Protein AF-A0A432H3Z3-F1 (afdb_monomer_lite)

Structure (mmCIF, N/CA/C/O backbone):
data_AF-A0A432H3Z3-F1
#
_entry.id   AF-A0A432H3Z3-F1
#
loop_
_atom_site.group_PDB
_atom_site.id
_atom_site.type_symbol
_atom_site.label_atom_id
_atom_site.label_alt_id
_atom_site.label_comp_id
_atom_site.label_asym_id
_atom_site.label_entity_id
_atom_site.label_seq_id
_atom_site.pdbx_PDB_ins_code
_atom_site.Cartn_x
_atom_site.Cartn_y
_atom_site.Cartn_z
_atom_site.occupancy
_atom_site.B_iso_or_equiv
_atom_site.auth_seq_id
_atom_site.auth_comp_id
_atom_site.auth_asym_id
_atom_site.auth_atom_id
_atom_site.pdbx_PDB_model_num
ATOM 1 N N . MET A 1 1 ? -87.815 -26.179 -9.210 1.00 41.97 1 MET A N 1
ATOM 2 C CA . MET A 1 1 ? -86.342 -26.297 -9.074 1.00 41.97 1 MET A CA 1
ATOM 3 C C . MET A 1 1 ? -85.707 -25.132 -9.829 1.00 41.97 1 MET A C 1
ATOM 5 O O . MET A 1 1 ? -85.941 -25.019 -11.017 1.00 41.97 1 MET A O 1
ATOM 9 N N . ASN A 1 2 ? -85.235 -24.085 -9.142 1.00 42.62 2 ASN A N 1
ATOM 10 C CA . ASN A 1 2 ? -83.855 -23.917 -8.638 1.00 42.62 2 ASN A CA 1
ATOM 11 C C . ASN A 1 2 ? -82.855 -23.822 -9.820 1.00 42.62 2 ASN A C 1
ATOM 13 O O . ASN A 1 2 ? -82.774 -24.758 -10.596 1.00 42.62 2 ASN A O 1
ATOM 17 N N . ARG A 1 3 ? -82.074 -22.761 -10.055 1.00 47.84 3 ARG A N 1
ATOM 18 C CA . ARG A 1 3 ? -81.336 -21.885 -9.132 1.00 47.84 3 ARG A CA 1
ATOM 19 C C . ARG A 1 3 ? -81.114 -20.501 -9.761 1.00 47.84 3 ARG A C 1
ATOM 21 O O . ARG A 1 3 ? -80.682 -20.402 -10.908 1.00 47.84 3 ARG A O 1
ATOM 28 N N . LYS A 1 4 ? -81.326 -19.435 -8.982 1.00 53.88 4 LYS A N 1
ATOM 29 C CA . LYS A 1 4 ? -80.851 -18.080 -9.306 1.00 53.88 4 LYS A CA 1
ATOM 30 C C . LYS A 1 4 ? -79.331 -18.029 -9.102 1.00 53.88 4 LYS A C 1
ATOM 32 O O . LYS A 1 4 ? -78.844 -18.400 -8.037 1.00 53.88 4 LYS A O 1
ATOM 37 N N . LYS A 1 5 ? -78.583 -17.584 -10.116 1.00 58.12 5 LYS A N 1
ATOM 38 C CA . LYS A 1 5 ? -77.134 -17.341 -10.019 1.00 58.12 5 LYS A CA 1
ATOM 39 C C . LYS A 1 5 ? -76.895 -16.051 -9.225 1.00 58.12 5 LYS A C 1
ATOM 41 O O . LYS A 1 5 ? -77.174 -14.962 -9.716 1.00 58.12 5 LYS A O 1
ATOM 46 N N . VAL A 1 6 ? -76.406 -16.187 -7.995 1.00 60.88 6 VAL A N 1
ATOM 47 C CA . VAL A 1 6 ? -76.004 -15.075 -7.120 1.00 60.88 6 VAL A CA 1
ATOM 48 C C . VAL A 1 6 ? -74.588 -14.640 -7.506 1.00 60.88 6 VAL A C 1
ATOM 50 O O . VAL A 1 6 ? -73.668 -15.455 -7.514 1.00 60.88 6 VAL A O 1
ATOM 53 N N . LYS A 1 7 ? -74.412 -13.360 -7.855 1.00 53.19 7 LYS A N 1
ATOM 54 C CA . LYS A 1 7 ? -73.113 -12.763 -8.205 1.00 53.19 7 LYS A CA 1
ATOM 55 C C . LYS A 1 7 ? -72.293 -12.499 -6.930 1.00 53.19 7 LYS A C 1
ATOM 57 O O . LYS A 1 7 ? -72.484 -11.492 -6.259 1.00 53.19 7 LYS A O 1
ATOM 62 N N . TRP A 1 8 ? -71.376 -13.410 -6.617 1.00 48.41 8 TRP A N 1
ATOM 63 C CA . TRP A 1 8 ? -70.384 -13.332 -5.533 1.00 48.41 8 TRP A CA 1
ATOM 64 C C . TRP A 1 8 ? -69.109 -12.601 -6.004 1.00 48.41 8 TRP A C 1
ATOM 66 O O . TRP A 1 8 ? -68.065 -13.213 -6.180 1.00 48.41 8 TRP A O 1
ATOM 76 N N . HIS A 1 9 ? -69.174 -11.295 -6.279 1.00 49.94 9 HIS A N 1
ATOM 77 C CA . HIS A 1 9 ? -67.974 -10.531 -6.689 1.00 49.94 9 HIS A CA 1
ATOM 78 C C . HIS A 1 9 ? -67.695 -9.273 -5.851 1.00 49.94 9 HIS A C 1
ATOM 80 O O . HIS A 1 9 ? -66.723 -8.578 -6.114 1.00 49.94 9 HIS A O 1
ATOM 86 N N . GLY A 1 10 ? -68.499 -8.984 -4.823 1.00 52.72 10 GLY A N 1
ATOM 87 C CA . GLY A 1 10 ? -68.398 -7.720 -4.079 1.00 52.72 10 GLY A CA 1
ATOM 88 C C . GLY A 1 10 ? -67.608 -7.748 -2.768 1.00 52.72 10 GLY A C 1
ATOM 89 O O . GLY A 1 10 ? -67.292 -6.682 -2.256 1.00 52.72 10 GLY A O 1
ATOM 90 N N . LEU A 1 11 ? -67.296 -8.919 -2.197 1.00 50.94 11 LEU A N 1
ATOM 91 C CA . LEU A 1 11 ? -66.854 -8.988 -0.791 1.00 50.94 11 LEU A CA 1
ATOM 92 C C . LEU A 1 11 ? -65.460 -9.584 -0.558 1.00 50.94 11 LEU A C 1
ATOM 94 O O . LEU A 1 11 ? -64.973 -9.558 0.565 1.00 50.94 11 LEU A O 1
ATOM 98 N N . PHE A 1 12 ? -64.790 -10.089 -1.596 1.00 44.84 12 PHE A N 1
ATOM 99 C CA . PHE A 1 12 ? -63.444 -10.664 -1.446 1.00 44.84 12 PHE A CA 1
ATOM 100 C C . PHE A 1 12 ? -62.314 -9.650 -1.680 1.00 44.84 12 PHE A C 1
ATOM 102 O O . PHE A 1 12 ? -61.162 -9.917 -1.357 1.00 44.84 12 PHE A O 1
ATOM 109 N N . TRP A 1 13 ? -62.636 -8.465 -2.208 1.00 45.03 13 TRP A N 1
ATOM 110 C CA . TRP A 1 13 ? -61.647 -7.421 -2.500 1.00 45.03 13 TRP A CA 1
ATOM 111 C C . TRP A 1 13 ? -61.421 -6.434 -1.345 1.00 45.03 13 TRP A C 1
ATOM 113 O O . TRP A 1 13 ? -60.474 -5.659 -1.378 1.00 45.03 13 TRP A O 1
ATOM 123 N N . LEU A 1 14 ? -62.241 -6.498 -0.289 1.00 49.44 14 LEU A N 1
ATOM 124 C CA . LEU A 1 14 ? -62.124 -5.622 0.884 1.00 49.44 14 LEU A CA 1
ATOM 125 C C . LEU A 1 14 ? -61.285 -6.211 2.033 1.00 49.44 14 LEU A C 1
ATOM 127 O O . LEU A 1 14 ? -60.919 -5.475 2.942 1.00 49.44 14 LEU A O 1
ATOM 131 N N . LEU A 1 15 ? -60.910 -7.497 1.987 1.00 48.59 15 LEU A N 1
ATOM 132 C CA . LEU A 1 15 ? -60.074 -8.142 3.019 1.00 48.59 15 LEU A CA 1
ATOM 133 C C . LEU A 1 15 ? -58.593 -8.312 2.635 1.00 48.59 15 LEU A C 1
ATOM 135 O O . LEU A 1 15 ? -57.800 -8.753 3.459 1.00 48.59 15 LEU A O 1
ATOM 139 N N . LEU A 1 16 ? -58.190 -7.919 1.422 1.00 48.31 16 LEU A N 1
ATOM 140 C CA . LEU A 1 16 ? -56.791 -7.978 0.960 1.00 48.31 16 LEU A CA 1
ATOM 141 C C . LEU A 1 16 ? -56.036 -6.643 1.117 1.00 48.31 16 LEU A C 1
ATOM 143 O O . LEU A 1 16 ? -54.827 -6.588 0.920 1.00 48.31 16 LEU A O 1
ATOM 147 N N . ILE A 1 17 ? -56.733 -5.573 1.514 1.00 51.88 17 ILE A N 1
ATOM 148 C CA . ILE A 1 17 ? -56.159 -4.227 1.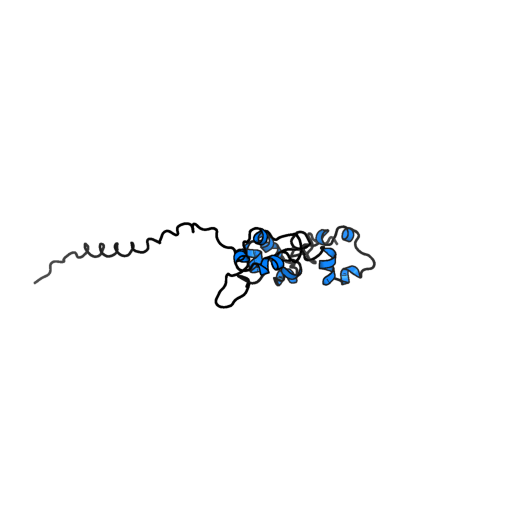686 1.00 51.88 17 ILE A CA 1
ATOM 149 C C . ILE A 1 17 ? -55.710 -3.974 3.140 1.00 51.88 17 ILE A C 1
ATOM 151 O O . ILE A 1 17 ? -54.885 -3.100 3.385 1.00 51.88 17 ILE A O 1
ATOM 155 N N . SER A 1 18 ? -56.154 -4.777 4.116 1.00 51.72 18 SER A N 1
ATOM 156 C CA . SER A 1 18 ? -55.861 -4.514 5.537 1.00 51.72 18 SER A CA 1
ATOM 157 C C . SER A 1 18 ? -54.580 -5.164 6.084 1.00 51.72 18 SER A C 1
ATOM 159 O O . SER A 1 18 ? -54.254 -4.940 7.246 1.00 51.72 18 SER A O 1
ATOM 161 N N . PHE A 1 19 ? -53.834 -5.941 5.287 1.00 47.69 19 PHE A N 1
ATOM 162 C CA . PHE A 1 19 ? -52.572 -6.572 5.726 1.00 47.69 19 PHE A CA 1
ATOM 163 C C . PHE A 1 19 ? -51.309 -5.945 5.105 1.00 47.69 19 PHE A C 1
ATOM 165 O O . PHE A 1 19 ? -50.194 -6.355 5.409 1.00 47.69 19 PHE A O 1
ATOM 172 N N . LEU A 1 20 ? -51.462 -4.917 4.262 1.00 53.34 20 LEU A N 1
ATOM 173 C CA . LEU A 1 20 ? -50.340 -4.152 3.695 1.00 53.34 20 LEU A CA 1
ATOM 174 C C . LEU A 1 20 ? -49.929 -2.945 4.554 1.00 53.34 20 LEU A C 1
ATOM 176 O O . LEU A 1 20 ? -48.950 -2.274 4.239 1.00 53.34 20 LEU A O 1
ATOM 180 N N . LEU A 1 21 ? -50.640 -2.678 5.652 1.00 51.88 21 LEU A N 1
ATOM 181 C CA . LEU A 1 21 ? -50.445 -1.489 6.484 1.00 51.88 21 LEU A CA 1
ATOM 182 C C . LEU A 1 21 ? -49.764 -1.774 7.835 1.00 51.88 21 LEU A C 1
ATOM 184 O O . LEU A 1 21 ? -49.974 -1.034 8.787 1.00 51.88 21 LEU A O 1
ATOM 188 N N . SER A 1 22 ? -48.962 -2.840 7.945 1.00 50.09 22 SER A N 1
ATOM 189 C CA . SER A 1 22 ? -48.261 -3.170 9.202 1.00 50.09 22 SER A CA 1
ATOM 190 C C . SER A 1 22 ? -46.731 -3.214 9.102 1.00 50.09 22 SER A C 1
ATOM 192 O O . SER A 1 22 ? -46.072 -3.598 10.063 1.00 50.09 22 SER A O 1
ATOM 194 N N . CYS A 1 23 ? -46.154 -2.762 7.985 1.00 53.44 23 CYS A N 1
ATOM 195 C CA . CYS A 1 23 ? -44.709 -2.540 7.847 1.00 53.44 23 CYS A CA 1
ATOM 196 C C . CYS A 1 23 ? -44.390 -1.049 7.660 1.00 53.44 23 CYS A C 1
ATOM 198 O O . CYS A 1 23 ? -43.519 -0.691 6.869 1.00 53.44 23 CYS A O 1
ATOM 200 N N . ALA A 1 24 ? -45.104 -0.159 8.357 1.00 58.12 24 ALA A N 1
ATOM 201 C CA . ALA A 1 24 ? -44.612 1.200 8.550 1.00 58.12 24 ALA A CA 1
ATOM 202 C C . ALA A 1 24 ? -43.350 1.096 9.417 1.00 58.12 24 ALA A C 1
ATOM 204 O O . ALA A 1 24 ? -43.431 0.871 10.624 1.00 58.12 24 ALA A O 1
ATOM 205 N N . GLY A 1 25 ? -42.186 1.138 8.763 1.00 60.47 25 GLY A N 1
ATOM 206 C CA . GLY A 1 25 ? -40.886 1.084 9.415 1.00 60.47 25 GLY A CA 1
ATOM 207 C C . GLY A 1 25 ? -40.818 2.095 10.554 1.00 60.47 25 GLY A C 1
ATOM 208 O O . GLY A 1 25 ? -41.242 3.242 10.404 1.00 60.47 25 GLY A O 1
ATOM 209 N N . ALA A 1 26 ? -40.299 1.652 11.699 1.00 56.47 26 ALA A N 1
ATOM 210 C CA . ALA A 1 26 ? -39.961 2.557 12.782 1.00 56.47 26 ALA A CA 1
ATOM 211 C C . ALA A 1 26 ? -39.064 3.677 12.222 1.00 56.47 26 ALA A C 1
ATOM 213 O O . ALA A 1 26 ? -38.146 3.377 11.452 1.00 56.47 26 ALA A O 1
ATOM 214 N N . PRO A 1 27 ? -39.305 4.952 12.569 1.00 51.50 27 PRO A N 1
ATOM 215 C CA . PRO A 1 27 ? -38.397 6.014 12.184 1.00 51.50 27 PRO A CA 1
ATOM 216 C C . PRO A 1 27 ? -37.044 5.722 12.835 1.00 51.50 27 PRO A C 1
ATOM 218 O O . PRO A 1 27 ? -36.902 5.786 14.057 1.00 51.50 27 PRO A O 1
ATOM 221 N N . GLU A 1 28 ? -36.045 5.386 12.020 1.00 55.50 28 GLU A N 1
ATOM 222 C CA . GLU A 1 28 ? -34.644 5.440 12.420 1.00 55.50 28 GLU A CA 1
ATOM 223 C C . GLU A 1 28 ? -34.308 6.913 12.669 1.00 55.50 28 GLU A C 1
ATOM 225 O O . GLU A 1 28 ? -33.813 7.631 11.801 1.00 55.50 28 GLU A O 1
ATOM 230 N N . GLY A 1 29 ? -34.663 7.402 13.857 1.00 59.72 29 GLY A N 1
ATOM 231 C CA . GLY A 1 29 ? -34.247 8.716 14.311 1.00 59.72 29 GLY A CA 1
ATOM 232 C C . GLY A 1 29 ? -32.717 8.787 14.277 1.00 59.72 29 GLY A C 1
ATOM 233 O O . GLY A 1 29 ? -32.050 7.801 14.614 1.00 59.72 29 GLY A O 1
ATOM 234 N N . PRO A 1 30 ? -32.124 9.919 13.864 1.00 58.41 30 PRO A N 1
ATOM 235 C CA . PRO A 1 30 ? -30.679 10.071 13.894 1.00 58.41 30 PRO A CA 1
ATOM 236 C C . PRO A 1 30 ? -30.210 9.846 15.331 1.00 58.41 30 PRO A C 1
ATOM 238 O O . PRO A 1 30 ? -30.652 10.543 16.237 1.00 58.41 30 PRO A O 1
ATOM 241 N N . ALA A 1 31 ? -29.349 8.849 15.548 1.00 59.72 31 ALA A N 1
ATOM 242 C CA . ALA A 1 31 ? -28.753 8.585 16.852 1.00 59.72 31 ALA A CA 1
ATOM 243 C C . ALA A 1 31 ? -28.147 9.890 17.403 1.00 59.72 31 ALA A C 1
ATOM 245 O O . ALA A 1 31 ? -27.153 10.386 16.873 1.00 59.72 31 ALA A O 1
ATOM 246 N N . THR A 1 32 ? -28.769 10.459 18.437 1.00 55.97 32 THR A N 1
ATOM 247 C CA . THR A 1 32 ? -28.528 11.824 18.940 1.00 55.97 32 THR A CA 1
ATOM 248 C C . THR A 1 32 ? -27.316 11.936 19.875 1.00 55.97 32 THR A C 1
ATOM 250 O O . THR A 1 32 ? -27.219 12.867 20.668 1.00 55.97 32 THR A O 1
ATOM 253 N N . GLY A 1 33 ? -26.359 11.008 19.781 1.00 60.69 33 GLY A N 1
ATOM 254 C CA . GLY A 1 33 ? -25.122 11.027 20.565 1.00 60.69 33 GLY A CA 1
ATOM 255 C C . GLY A 1 33 ? -23.875 11.009 19.677 1.00 60.69 33 GLY A C 1
ATOM 256 O O . GLY A 1 33 ? -23.920 10.442 18.579 1.00 60.69 33 GLY A O 1
ATOM 257 N N . PRO A 1 34 ? -22.739 11.579 20.129 1.00 62.69 34 PRO A N 1
ATOM 258 C CA . PRO A 1 34 ? -21.472 11.426 19.426 1.00 62.69 34 PRO A CA 1
ATOM 259 C C . PRO A 1 34 ? -21.164 9.929 19.300 1.00 62.69 34 PRO A C 1
ATOM 261 O O . PRO A 1 34 ? -21.097 9.202 20.295 1.00 62.69 34 PRO A O 1
ATOM 264 N N . ARG A 1 35 ? -21.050 9.435 18.061 1.00 70.69 35 ARG A N 1
ATOM 265 C CA . ARG A 1 35 ? -20.799 8.011 17.814 1.00 70.69 35 ARG A CA 1
ATOM 266 C C . ARG A 1 35 ? -19.412 7.670 18.349 1.00 70.69 35 ARG A C 1
ATOM 268 O O . ARG A 1 35 ? -18.424 8.113 17.770 1.00 70.69 35 ARG A O 1
ATOM 275 N N . LYS A 1 36 ? -19.351 6.861 19.412 1.00 82.50 36 LYS A N 1
ATOM 276 C CA . LYS A 1 36 ? -18.078 6.374 19.951 1.00 82.50 36 LYS A CA 1
ATOM 277 C C . LYS A 1 36 ? -17.285 5.638 18.868 1.00 82.50 36 LYS A C 1
ATOM 279 O O . LYS A 1 36 ? -17.842 4.806 18.138 1.00 82.50 36 LYS A O 1
ATOM 284 N N . THR A 1 37 ? -16.003 5.955 18.746 1.00 87.06 37 THR A N 1
ATOM 285 C CA . THR A 1 37 ? -15.071 5.291 17.835 1.00 87.06 37 THR A CA 1
ATOM 286 C C . THR A 1 37 ? -14.501 4.025 18.469 1.00 87.06 37 THR A C 1
ATOM 288 O O . THR A 1 37 ? -14.641 3.782 19.666 1.00 87.06 37 THR A O 1
ATOM 291 N N . CYS A 1 38 ? -13.822 3.200 17.671 1.00 87.62 38 CYS A N 1
ATOM 292 C CA . CYS A 1 38 ? -13.121 2.033 18.201 1.00 87.62 38 CYS A CA 1
ATOM 293 C C . CYS A 1 38 ? -12.041 2.427 19.224 1.00 87.62 38 CYS A C 1
ATOM 295 O O . CYS A 1 38 ? -11.832 1.694 20.183 1.00 87.62 38 CYS A O 1
ATOM 297 N N . LEU A 1 39 ? -11.379 3.575 19.038 1.00 89.44 39 LEU A N 1
ATOM 298 C CA . LEU A 1 39 ? -10.286 4.033 19.903 1.00 89.44 39 LEU A CA 1
ATOM 299 C C . LEU A 1 39 ? -10.771 4.587 21.246 1.00 89.44 39 LEU A C 1
ATOM 301 O O . LEU A 1 39 ? -9.996 4.611 22.194 1.00 89.44 39 LEU A O 1
ATOM 305 N N . ASP A 1 40 ? -12.047 4.958 21.355 1.00 89.19 40 ASP A N 1
ATOM 306 C CA . ASP A 1 40 ? -12.632 5.430 22.616 1.00 89.19 40 ASP A CA 1
ATOM 307 C C . ASP A 1 40 ? -12.694 4.302 23.659 1.00 89.19 40 ASP A C 1
ATOM 309 O O . ASP A 1 40 ? -12.659 4.554 24.860 1.00 89.19 40 ASP A O 1
ATOM 313 N N . CYS A 1 41 ? -12.788 3.051 23.194 1.00 89.31 41 CYS A N 1
ATOM 314 C CA . CYS A 1 41 ? -12.749 1.854 24.035 1.00 89.31 41 CYS A CA 1
ATOM 315 C C . CYS A 1 41 ? -11.425 1.082 23.925 1.00 89.31 41 CYS A C 1
ATOM 317 O O . CYS A 1 41 ? -11.076 0.382 24.868 1.00 89.31 41 CYS A O 1
ATOM 319 N N . HIS A 1 42 ? -10.693 1.224 22.812 1.00 89.38 42 HIS A N 1
ATOM 320 C CA . HIS A 1 42 ? -9.378 0.613 22.579 1.00 89.38 42 HIS A CA 1
ATOM 321 C C . HIS A 1 42 ? -8.264 1.663 22.440 1.00 89.38 42 HIS A C 1
ATOM 323 O O . HIS A 1 42 ? -7.676 1.812 21.356 1.00 89.38 42 HIS A O 1
ATOM 329 N N . PRO A 1 43 ? -7.958 2.427 23.502 1.00 90.44 43 PRO A N 1
ATOM 330 C CA . PRO A 1 43 ? -6.929 3.464 23.453 1.00 90.44 43 PRO A CA 1
ATOM 331 C C . PRO A 1 43 ? -5.532 2.892 23.163 1.00 90.44 43 PRO A C 1
ATOM 333 O O . PRO A 1 43 ? -4.680 3.573 22.588 1.00 90.44 43 PRO A O 1
ATOM 336 N N . GLU A 1 44 ? -5.286 1.619 23.481 1.00 88.19 44 GLU A N 1
ATOM 337 C CA . GLU A 1 44 ? -4.031 0.925 23.190 1.00 88.19 44 GLU A CA 1
ATOM 338 C C . GLU A 1 44 ? -3.720 0.869 21.686 1.00 88.19 44 GLU A C 1
ATOM 340 O O . GLU A 1 44 ? -2.553 0.937 21.280 1.00 88.19 44 GLU A O 1
ATOM 345 N N . TYR A 1 45 ? -4.750 0.826 20.836 1.00 90.00 45 TYR A N 1
ATOM 346 C CA . TYR A 1 45 ? -4.577 0.793 19.386 1.00 90.00 45 TYR A CA 1
ATOM 347 C C . TYR A 1 45 ? -4.157 2.138 18.800 1.00 90.00 45 TYR A C 1
ATOM 349 O O . TYR A 1 45 ? -3.580 2.160 17.711 1.00 90.00 45 TYR A O 1
ATOM 357 N N . GLN A 1 46 ? -4.345 3.249 19.518 1.00 90.44 46 GLN A N 1
ATOM 358 C CA . GLN A 1 46 ? -3.956 4.578 19.044 1.00 90.44 46 GLN A CA 1
ATOM 359 C C . GLN A 1 46 ? -2.453 4.663 18.748 1.00 90.44 46 GLN A C 1
ATOM 361 O O . GLN A 1 46 ? -2.043 5.259 17.749 1.00 90.44 46 GLN A O 1
ATOM 366 N N . LYS A 1 47 ? -1.626 4.022 19.583 1.00 91.19 47 LYS A N 1
ATOM 367 C CA . LYS A 1 47 ? -0.180 3.927 19.347 1.00 91.19 47 LYS A CA 1
ATOM 368 C C . LYS A 1 47 ? 0.123 3.033 18.146 1.00 91.19 47 LYS A C 1
ATOM 370 O O . LYS A 1 47 ? 0.964 3.385 17.326 1.00 91.19 47 LYS A O 1
ATOM 375 N N . LEU A 1 48 ? -0.594 1.916 17.995 1.00 89.62 48 LEU A N 1
ATOM 376 C CA . LEU A 1 48 ? -0.369 0.967 16.900 1.00 89.62 48 LEU A CA 1
ATOM 377 C C . LEU A 1 48 ? -0.689 1.551 15.523 1.00 89.62 48 LEU A C 1
ATOM 379 O O . LEU A 1 48 ? 0.051 1.289 14.580 1.00 89.62 48 LEU A O 1
ATOM 383 N N . VAL A 1 49 ? -1.756 2.342 15.390 1.00 93.44 49 VAL A N 1
ATOM 384 C CA . VAL A 1 49 ? -2.152 2.921 14.091 1.00 93.44 49 VAL A CA 1
ATOM 385 C C . VAL A 1 49 ? -1.232 4.050 13.618 1.00 93.44 49 VAL A C 1
ATOM 387 O O . VAL A 1 49 ? -1.298 4.429 12.454 1.00 93.44 49 VAL A O 1
ATOM 390 N N . ARG A 1 50 ? -0.383 4.584 14.505 1.00 93.94 50 ARG A N 1
ATOM 391 C CA . ARG A 1 50 ? 0.579 5.665 14.219 1.00 93.94 50 ARG A CA 1
ATOM 392 C C . ARG A 1 50 ? 2.040 5.215 14.285 1.00 93.94 50 ARG A C 1
ATOM 394 O O . ARG A 1 50 ? 2.928 6.021 14.024 1.00 93.94 50 ARG A O 1
ATOM 401 N N . LYS A 1 51 ? 2.302 3.951 14.628 1.00 95.69 51 LYS A N 1
ATOM 402 C CA . LYS A 1 51 ? 3.651 3.465 14.957 1.00 95.69 51 LYS A CA 1
ATOM 403 C C . LYS A 1 51 ? 4.635 3.533 13.789 1.00 95.69 51 LYS A C 1
ATOM 405 O O . LYS A 1 51 ? 5.831 3.649 14.016 1.00 95.69 51 LYS A O 1
ATOM 410 N N . ASP A 1 52 ? 4.138 3.421 12.558 1.00 96.62 52 ASP A N 1
ATOM 411 C CA . ASP A 1 52 ? 4.989 3.198 11.393 1.00 96.62 52 ASP A CA 1
ATOM 412 C C . ASP A 1 52 ? 5.409 4.513 10.705 1.00 96.62 52 ASP A C 1
ATOM 414 O O . ASP A 1 52 ? 6.160 4.480 9.738 1.00 96.62 52 ASP A O 1
ATOM 418 N N . GLY A 1 53 ? 4.959 5.678 11.187 1.00 96.31 53 GLY A N 1
ATOM 419 C CA . GLY A 1 53 ? 5.376 6.984 10.666 1.00 96.31 53 GLY A CA 1
ATOM 420 C C . GLY A 1 53 ? 4.259 8.032 10.605 1.00 96.31 53 GLY A C 1
ATOM 421 O O . GLY A 1 53 ? 3.120 7.748 10.988 1.00 96.31 53 GLY A O 1
ATOM 422 N N . PRO A 1 54 ? 4.576 9.258 10.149 1.00 96.31 54 PRO A N 1
ATOM 423 C CA . PRO A 1 54 ? 3.665 10.402 10.207 1.00 96.31 54 PRO A CA 1
ATOM 424 C C . PRO A 1 54 ? 2.607 10.413 9.097 1.00 96.31 54 PRO A C 1
ATOM 426 O O . PRO A 1 54 ? 1.584 11.085 9.236 1.00 96.31 54 PRO A O 1
ATOM 429 N N . VAL A 1 55 ? 2.829 9.697 7.989 1.00 97.94 55 VAL A N 1
ATOM 430 C CA . VAL A 1 55 ? 1.891 9.683 6.862 1.00 97.94 55 VAL A CA 1
ATOM 431 C C . VAL A 1 55 ? 0.733 8.766 7.211 1.00 97.94 55 VAL A C 1
ATOM 433 O O . VAL A 1 55 ? 0.896 7.552 7.219 1.00 97.94 55 VAL A O 1
ATOM 436 N N . LEU A 1 56 ? -0.434 9.338 7.495 1.00 97.06 56 LEU A N 1
ATOM 437 C CA . LEU A 1 56 ? -1.641 8.579 7.806 1.00 97.06 56 LEU A CA 1
ATOM 438 C C . LEU A 1 56 ? -2.465 8.286 6.563 1.00 97.06 56 LEU A C 1
ATOM 440 O O . LEU A 1 56 ? -2.636 9.134 5.687 1.00 97.06 56 LEU A O 1
ATOM 444 N N . HIS A 1 57 ? -3.043 7.092 6.537 1.00 97.56 57 HIS A N 1
ATOM 445 C CA . HIS A 1 57 ? -4.086 6.766 5.583 1.00 97.56 57 HIS A CA 1
ATOM 446 C C . HIS A 1 57 ? -5.371 7.530 5.933 1.00 97.56 57 HIS A C 1
ATOM 448 O O . HIS A 1 57 ? -5.765 7.564 7.100 1.00 97.56 57 HIS A O 1
ATOM 454 N N . GLU A 1 58 ? -6.044 8.105 4.931 1.00 95.94 58 GLU A N 1
ATOM 455 C CA . GLU A 1 58 ? -7.242 8.938 5.123 1.00 95.94 58 GLU A CA 1
ATOM 456 C C . GLU A 1 58 ? -8.296 8.298 6.043 1.00 95.94 58 GLU A C 1
ATOM 458 O O . GLU A 1 58 ? -8.634 8.911 7.057 1.00 95.94 58 GLU A O 1
ATOM 463 N N . PRO A 1 59 ? -8.730 7.035 5.828 1.00 94.75 59 PRO A N 1
ATOM 464 C CA . PRO A 1 59 ? -9.751 6.429 6.680 1.00 94.75 59 PRO A CA 1
ATOM 465 C C . PRO A 1 59 ? -9.303 6.266 8.138 1.00 94.75 59 PRO A C 1
ATOM 467 O O . PRO A 1 59 ? -10.136 6.216 9.038 1.00 94.75 59 PRO A O 1
ATOM 470 N N . VAL A 1 60 ? -7.993 6.174 8.395 1.00 94.88 60 VAL A N 1
ATOM 471 C CA . VAL A 1 60 ? -7.448 6.118 9.759 1.00 94.88 60 VAL A CA 1
ATOM 472 C C . VAL A 1 60 ? -7.429 7.502 10.392 1.00 94.88 60 VAL A C 1
ATOM 474 O O . VAL A 1 60 ? -7.776 7.630 11.566 1.00 94.88 60 VAL A O 1
ATOM 477 N N . ARG A 1 61 ? -7.079 8.542 9.627 1.00 93.31 61 ARG A N 1
ATOM 478 C CA . ARG A 1 61 ? -7.126 9.936 10.089 1.00 93.31 61 ARG A CA 1
ATOM 479 C C . ARG A 1 61 ? -8.540 10.354 10.493 1.00 93.31 61 ARG A C 1
ATOM 481 O O . ARG A 1 61 ? -8.696 11.027 11.505 1.00 93.31 61 ARG A O 1
ATOM 488 N N . GLU A 1 62 ? -9.543 9.904 9.747 1.00 92.25 62 GLU A N 1
ATOM 489 C CA . GLU A 1 62 ? -10.966 10.155 10.012 1.00 92.25 62 GLU A CA 1
ATOM 490 C C . GLU A 1 62 ? -11.561 9.256 11.116 1.00 92.25 62 GLU A C 1
ATOM 492 O O . GLU A 1 62 ? -12.745 9.359 11.429 1.00 92.25 62 GLU A O 1
ATOM 497 N N . GLY A 1 63 ? -10.786 8.326 11.688 1.00 90.62 63 GLY A N 1
ATOM 498 C CA . GLY A 1 63 ? -11.298 7.370 12.678 1.00 90.62 63 GLY A CA 1
ATOM 499 C C . GLY A 1 63 ? -12.286 6.342 12.103 1.00 90.62 63 GLY A C 1
ATOM 500 O O . GLY A 1 63 ? -12.987 5.655 12.850 1.00 90.62 63 GLY A O 1
ATOM 501 N N . ASN A 1 64 ? -12.344 6.183 10.778 1.00 92.44 64 ASN A N 1
ATOM 502 C CA . ASN A 1 64 ? -13.219 5.239 10.088 1.00 92.44 64 ASN A CA 1
ATOM 503 C C . ASN A 1 64 ? -12.640 3.810 10.087 1.00 92.44 64 ASN A C 1
ATOM 505 O O . ASN A 1 64 ? -12.428 3.178 9.047 1.00 92.44 64 ASN A O 1
ATOM 509 N N . CYS A 1 65 ? -12.421 3.252 11.279 1.00 92.50 65 CYS A N 1
ATOM 510 C CA . CYS A 1 65 ? -11.884 1.898 11.448 1.00 92.50 65 CYS A CA 1
ATOM 511 C C . CYS A 1 65 ? -12.784 0.837 10.784 1.00 92.50 65 CYS A C 1
ATOM 513 O O . CYS A 1 65 ? -12.290 -0.147 10.232 1.00 92.50 65 CYS A O 1
ATOM 515 N N . LYS A 1 66 ? -14.107 1.068 10.776 1.00 92.75 66 LYS A N 1
ATOM 516 C CA . LYS A 1 66 ? -15.131 0.182 10.189 1.00 92.75 66 LYS A CA 1
ATOM 517 C C . LYS A 1 66 ? -15.130 0.152 8.656 1.00 92.75 66 LYS A C 1
ATOM 519 O O . LYS A 1 66 ? -15.839 -0.664 8.056 1.00 92.75 66 LYS A O 1
ATOM 524 N N . GLY A 1 67 ? -14.358 1.024 8.007 1.00 93.94 67 GLY A N 1
ATOM 525 C CA . GLY A 1 67 ? -14.099 0.935 6.572 1.00 93.94 67 GLY A CA 1
ATOM 526 C C . GLY A 1 67 ? -13.342 -0.348 6.223 1.00 93.94 67 GLY A C 1
ATOM 527 O O . GLY A 1 67 ? -13.697 -1.036 5.265 1.00 93.94 67 GLY A O 1
ATOM 528 N N . CYS A 1 68 ? -12.373 -0.721 7.065 1.00 95.56 68 CYS A N 1
ATOM 529 C CA . CYS A 1 68 ? -11.499 -1.873 6.846 1.00 95.56 68 CYS A CA 1
ATOM 530 C C . CYS A 1 68 ? -11.776 -3.031 7.805 1.00 95.56 68 CYS A C 1
ATOM 532 O O . CYS A 1 68 ? -11.776 -4.190 7.382 1.00 95.56 68 CYS A O 1
ATOM 534 N N . HIS A 1 69 ? -12.021 -2.724 9.077 1.00 94.06 69 HIS A N 1
ATOM 535 C CA . HIS A 1 69 ? -12.202 -3.707 10.135 1.00 94.06 69 HIS A CA 1
ATOM 536 C C . HIS A 1 69 ? -13.674 -4.004 10.414 1.00 94.06 69 HIS A C 1
ATOM 538 O O . HIS A 1 69 ? -14.562 -3.176 10.204 1.00 94.06 69 HIS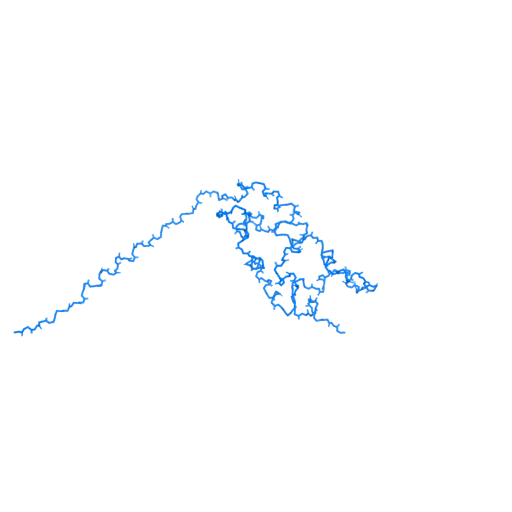 A O 1
ATOM 544 N N . ARG A 1 70 ? -13.940 -5.216 10.893 1.00 91.44 70 ARG A N 1
ATOM 545 C CA . ARG A 1 70 ? -15.232 -5.603 11.450 1.00 91.44 70 ARG A CA 1
ATOM 546 C C . ARG A 1 70 ? -15.298 -5.127 12.902 1.00 91.44 70 ARG A C 1
ATOM 548 O O . ARG A 1 70 ? -14.293 -5.242 13.602 1.00 91.44 70 ARG A O 1
ATOM 555 N N . PRO A 1 71 ? -16.454 -4.621 13.366 1.00 87.44 71 PRO A N 1
ATOM 556 C CA . PRO A 1 71 ? -16.680 -4.487 14.800 1.00 87.44 71 PRO A CA 1
ATOM 557 C C . PRO A 1 71 ? -16.660 -5.875 15.460 1.00 87.44 71 PRO A C 1
ATOM 559 O O . PRO A 1 71 ? -16.721 -6.894 14.764 1.00 87.44 71 PRO A O 1
ATOM 562 N N . HIS A 1 72 ? -16.583 -5.904 16.792 1.00 82.25 72 HIS A N 1
ATOM 563 C CA . HIS A 1 72 ? -16.609 -7.146 17.565 1.00 82.25 72 HIS A CA 1
ATOM 564 C C . HIS A 1 72 ? -17.741 -8.079 17.114 1.00 82.25 72 HIS A C 1
ATOM 566 O O . HIS A 1 72 ? -18.867 -7.644 16.871 1.00 82.25 72 HIS A O 1
ATOM 572 N N . GLY A 1 73 ? -17.409 -9.364 16.992 1.00 73.44 73 GLY A N 1
ATOM 573 C CA . GLY A 1 73 ? -18.369 -10.463 16.907 1.00 73.44 73 GLY A CA 1
ATOM 574 C C . GLY A 1 73 ? -18.234 -11.350 18.144 1.00 73.44 73 GLY A C 1
ATOM 575 O O . GLY A 1 73 ? -17.825 -10.876 19.197 1.00 73.44 73 GLY A O 1
ATOM 576 N N . LEU A 1 74 ? -18.490 -12.652 18.011 1.00 69.75 74 LEU A N 1
ATOM 577 C CA . LEU A 1 74 ? -18.240 -13.617 19.094 1.00 69.75 74 LEU A CA 1
ATOM 578 C C . LEU A 1 74 ? -16.752 -13.777 19.457 1.00 69.75 74 LEU A C 1
ATOM 580 O O . LEU A 1 74 ? -16.436 -14.223 20.553 1.00 69.75 74 LEU A O 1
ATOM 584 N N . ILE A 1 75 ? -15.839 -13.431 18.545 1.00 72.44 75 ILE A N 1
ATOM 585 C CA . ILE A 1 75 ? -14.390 -13.549 18.737 1.00 72.44 75 ILE A CA 1
ATOM 586 C C . ILE A 1 75 ? -13.798 -12.140 18.819 1.00 72.44 75 ILE A C 1
ATOM 588 O O . ILE A 1 75 ? -13.995 -11.327 17.911 1.00 72.44 75 ILE A O 1
ATOM 592 N N . GLY A 1 76 ? -13.079 -11.855 19.907 1.00 76.44 76 GLY A N 1
ATOM 593 C CA . GLY A 1 76 ? -12.387 -10.583 20.117 1.00 76.44 76 GLY A CA 1
ATOM 594 C C . GLY A 1 76 ? -11.207 -10.396 19.159 1.00 76.44 76 GLY A C 1
ATOM 595 O O . GLY A 1 76 ? -10.498 -11.349 18.840 1.00 76.44 76 GLY A O 1
ATOM 596 N N . GLY A 1 77 ? -10.998 -9.161 18.693 1.00 82.56 77 GLY A N 1
ATOM 597 C CA . GLY A 1 77 ? -9.861 -8.780 17.850 1.00 82.56 77 GLY A CA 1
ATOM 598 C C . GLY A 1 77 ? -10.220 -7.884 16.661 1.00 82.56 77 GLY A C 1
ATOM 599 O O . GLY A 1 77 ? -11.376 -7.769 16.252 1.00 82.56 77 GLY A O 1
ATOM 600 N N . ALA A 1 78 ? -9.196 -7.255 16.079 1.00 85.69 78 ALA A N 1
ATOM 601 C CA . ALA A 1 78 ? -9.329 -6.388 14.911 1.00 85.69 78 ALA A CA 1
ATOM 602 C C . ALA A 1 78 ? -9.215 -7.193 13.604 1.00 85.69 78 ALA A C 1
ATOM 604 O O . ALA A 1 78 ? -8.134 -7.359 13.039 1.00 85.69 78 ALA A O 1
ATOM 605 N N . PHE A 1 79 ? -10.346 -7.666 13.080 1.00 91.50 79 PHE A N 1
ATOM 606 C CA . PHE A 1 79 ? -10.390 -8.454 11.841 1.00 91.50 79 PHE A CA 1
ATOM 607 C C . PHE A 1 79 ? -10.787 -7.609 10.638 1.00 91.50 79 PHE A C 1
ATOM 609 O O . PHE A 1 79 ? -11.622 -6.721 10.761 1.00 91.50 79 PHE A O 1
ATOM 616 N N . LEU A 1 80 ? -10.233 -7.899 9.461 1.00 94.25 80 LEU A N 1
ATOM 617 C CA . LEU A 1 80 ? -10.653 -7.244 8.220 1.00 94.25 80 LEU A CA 1
ATOM 618 C C . LEU A 1 80 ? -12.050 -7.715 7.787 1.00 94.25 80 LEU A C 1
ATOM 620 O O . LEU A 1 80 ? -12.420 -8.872 7.994 1.00 94.25 80 LEU A O 1
ATOM 624 N N . LYS A 1 81 ? -12.814 -6.832 7.137 1.00 94.12 81 LYS A N 1
ATOM 625 C CA . LYS A 1 81 ? -14.138 -7.154 6.568 1.00 94.12 81 LYS A CA 1
ATOM 626 C C . LYS A 1 81 ? -14.047 -8.219 5.490 1.00 94.12 81 LYS A C 1
ATOM 628 O O . LYS A 1 81 ? -14.831 -9.162 5.484 1.00 94.12 81 LYS A O 1
ATOM 633 N N . VAL A 1 82 ? -13.073 -8.056 4.605 1.00 95.50 82 VAL A N 1
ATOM 634 C CA . VAL A 1 82 ? -12.729 -8.987 3.533 1.00 95.50 82 VAL A CA 1
ATOM 635 C C . VAL A 1 82 ? -11.216 -8.973 3.341 1.00 95.50 82 VAL A C 1
ATOM 637 O O . VAL A 1 82 ? -10.534 -8.038 3.765 1.00 95.50 82 VAL A O 1
ATOM 640 N N . LYS A 1 83 ? -10.665 -10.016 2.721 1.00 95.44 83 LYS A N 1
ATOM 641 C CA . LYS A 1 83 ? -9.223 -10.093 2.466 1.00 95.44 83 LYS A CA 1
ATOM 642 C C . LYS A 1 83 ? -8.820 -9.165 1.302 1.00 95.44 83 LYS A C 1
ATOM 644 O O . LYS A 1 83 ? -9.605 -8.970 0.370 1.00 95.44 83 LYS A O 1
ATOM 649 N N . PRO A 1 84 ? -7.604 -8.595 1.315 1.00 95.56 84 PRO A N 1
ATOM 650 C CA . PRO A 1 84 ? -7.004 -7.991 0.126 1.00 95.56 84 PRO A CA 1
ATOM 651 C C . PRO A 1 84 ? -6.898 -8.997 -1.045 1.00 95.56 84 PRO A C 1
ATOM 653 O O . PRO A 1 84 ? -6.785 -10.197 -0.796 1.00 95.56 84 PRO A O 1
ATOM 656 N N . PRO A 1 85 ? -6.944 -8.541 -2.314 1.00 95.50 85 PRO A N 1
ATOM 657 C CA . PRO A 1 85 ? -7.000 -7.138 -2.733 1.00 95.50 85 PRO A CA 1
ATOM 658 C C . PRO A 1 85 ? -8.413 -6.538 -2.681 1.00 95.50 85 PRO A C 1
ATOM 660 O O . PRO A 1 85 ? -8.551 -5.320 -2.743 1.00 95.50 85 PRO A O 1
ATOM 663 N N . VAL A 1 86 ? -9.457 -7.364 -2.530 1.00 96.25 86 VAL A N 1
ATOM 664 C CA . VAL A 1 86 ? -10.869 -6.939 -2.595 1.00 96.25 86 VAL A CA 1
ATOM 665 C C . VAL A 1 86 ? -11.163 -5.796 -1.624 1.00 96.25 86 VAL A C 1
ATOM 667 O O . VAL A 1 86 ? -11.830 -4.834 -2.000 1.00 96.25 86 VAL A O 1
ATOM 670 N N . LEU A 1 87 ? -10.610 -5.851 -0.407 1.00 97.25 87 LEU A N 1
ATOM 671 C CA . LEU A 1 87 ? -10.786 -4.776 0.570 1.00 97.25 87 LEU A CA 1
ATOM 672 C C . LEU A 1 87 ? -10.286 -3.427 0.048 1.00 97.25 87 LEU A C 1
ATOM 674 O O . LEU A 1 87 ? -11.006 -2.437 0.098 1.00 97.25 87 LEU A O 1
ATOM 678 N N . CYS A 1 88 ? -9.063 -3.399 -0.476 1.00 96.81 88 CYS A N 1
ATOM 679 C CA . CYS A 1 88 ? -8.420 -2.187 -0.970 1.00 96.81 88 CYS A CA 1
ATOM 680 C C . CYS A 1 88 ? -9.169 -1.640 -2.193 1.00 96.81 88 CYS A C 1
ATOM 682 O O . CYS A 1 88 ? -9.434 -0.444 -2.286 1.00 96.81 88 CYS A O 1
ATOM 684 N N . LEU A 1 89 ? -9.578 -2.530 -3.100 1.00 96.44 89 LEU A N 1
ATOM 685 C CA . LEU A 1 89 ? -10.280 -2.173 -4.335 1.00 96.44 89 LEU A CA 1
ATOM 686 C C . LEU A 1 89 ? -11.717 -1.691 -4.114 1.00 96.44 89 LEU A C 1
ATOM 688 O O . LEU A 1 89 ? -12.295 -1.111 -5.030 1.00 96.44 89 LEU A O 1
ATOM 692 N N . SER A 1 90 ? -12.286 -1.873 -2.917 1.00 96.38 90 SER A N 1
ATOM 693 C CA . SER A 1 90 ? -13.596 -1.302 -2.582 1.00 96.38 90 SER A CA 1
ATOM 694 C C . SER A 1 90 ? -13.606 0.229 -2.717 1.00 96.38 90 SER A C 1
ATOM 696 O O . SER A 1 90 ? -14.582 0.782 -3.236 1.00 96.38 90 SER A O 1
ATOM 698 N N . CYS A 1 91 ? -12.482 0.874 -2.369 1.00 97.56 91 CYS A N 1
ATOM 699 C CA . CYS A 1 91 ? -12.245 2.313 -2.512 1.00 97.56 91 CYS A CA 1
ATOM 700 C C . CYS A 1 91 ? -11.266 2.641 -3.656 1.00 97.56 91 CYS A C 1
ATOM 702 O O . CYS A 1 91 ? -11.533 3.533 -4.459 1.00 97.56 91 CYS A O 1
ATOM 704 N N . HIS A 1 92 ? -10.165 1.895 -3.808 1.00 96.50 92 HIS A N 1
ATOM 705 C CA . HIS A 1 92 ? -9.146 2.126 -4.846 1.00 96.50 92 HIS A CA 1
ATOM 706 C C . HIS A 1 92 ? -9.536 1.533 -6.211 1.00 96.50 92 HIS A C 1
ATOM 708 O O . HIS A 1 92 ? -8.752 0.857 -6.878 1.00 96.50 92 HIS A O 1
ATOM 714 N N . ARG A 1 93 ? -10.768 1.797 -6.656 1.00 96.88 93 ARG A N 1
ATOM 715 C CA . ARG A 1 93 ? -11.347 1.216 -7.880 1.00 96.88 93 ARG A CA 1
ATOM 716 C C . ARG A 1 93 ? -10.572 1.568 -9.148 1.00 96.88 93 ARG A C 1
ATOM 718 O O . ARG A 1 93 ? -10.544 0.777 -10.084 1.00 96.88 93 ARG A O 1
ATOM 725 N N . LYS A 1 94 ? -9.898 2.723 -9.161 1.00 95.00 94 LYS A N 1
ATOM 726 C CA . LYS A 1 94 ? -9.057 3.169 -10.283 1.00 95.00 94 LYS A CA 1
ATOM 727 C C . LYS A 1 94 ? -7.895 2.214 -10.585 1.00 95.00 94 LYS A C 1
ATOM 729 O O . LYS A 1 94 ? -7.430 2.206 -11.712 1.00 95.00 94 LYS A O 1
ATOM 734 N N . MET A 1 95 ? -7.489 1.375 -9.628 1.00 94.12 95 MET A N 1
ATOM 735 C CA . MET A 1 95 ? -6.435 0.369 -9.816 1.00 94.12 95 MET A CA 1
ATOM 736 C C . MET A 1 95 ? -6.938 -0.928 -10.467 1.00 94.12 95 MET A C 1
ATOM 738 O O . MET A 1 95 ? -6.139 -1.777 -10.853 1.00 94.12 95 MET A O 1
ATOM 742 N N . ILE A 1 96 ? -8.258 -1.132 -10.573 1.00 95.50 96 ILE A N 1
ATOM 743 C CA . ILE A 1 96 ? -8.827 -2.374 -11.118 1.00 95.50 96 ILE A CA 1
ATOM 744 C C . ILE A 1 96 ? -8.311 -2.669 -12.540 1.00 95.50 96 ILE A C 1
ATOM 746 O O . ILE A 1 96 ? -7.964 -3.825 -12.784 1.00 95.50 96 ILE A O 1
ATOM 750 N N . PRO A 1 97 ? -8.219 -1.694 -13.469 1.00 94.69 97 PRO A N 1
ATOM 751 C CA . PRO A 1 97 ? -7.635 -1.933 -14.787 1.00 94.69 97 PRO A CA 1
ATOM 752 C C . PRO A 1 97 ? -6.168 -2.383 -14.731 1.00 94.69 97 PRO A C 1
ATOM 754 O O . PRO A 1 97 ? -5.812 -3.331 -15.422 1.00 94.69 97 PRO A O 1
ATOM 757 N N . GLU A 1 98 ? -5.334 -1.782 -13.873 1.00 93.12 98 GLU A N 1
ATOM 758 C CA . GLU A 1 98 ? -3.918 -2.164 -13.709 1.00 93.12 98 GLU A CA 1
ATOM 759 C C . GLU A 1 98 ? -3.775 -3.618 -13.239 1.00 93.12 98 GLU A C 1
ATOM 761 O O . GLU A 1 98 ? -2.958 -4.373 -13.761 1.00 93.12 98 GLU A O 1
ATOM 766 N N . LEU A 1 99 ? -4.619 -4.051 -12.297 1.00 95.00 99 LEU A N 1
ATOM 767 C CA . LEU A 1 99 ? -4.619 -5.430 -11.789 1.00 95.00 99 LEU A CA 1
ATOM 768 C C . LEU A 1 99 ? -5.242 -6.449 -12.753 1.00 95.00 99 LEU A C 1
ATOM 770 O O . LEU A 1 99 ? -5.168 -7.652 -12.499 1.00 95.00 99 LEU A O 1
ATOM 774 N N . LYS A 1 100 ? -5.852 -5.977 -13.842 1.00 95.00 100 LYS A N 1
ATOM 775 C CA . LYS A 1 100 ? -6.363 -6.789 -14.955 1.00 95.00 100 LYS A CA 1
ATOM 776 C C . LYS A 1 100 ? -5.499 -6.671 -16.213 1.00 95.00 100 LYS A C 1
ATOM 778 O O . LYS A 1 100 ? -5.848 -7.253 -17.238 1.00 95.00 100 LYS A O 1
ATOM 783 N N . ALA A 1 101 ? -4.410 -5.907 -16.157 1.00 95.81 101 ALA A N 1
ATOM 784 C CA . ALA A 1 101 ? -3.542 -5.696 -17.301 1.00 95.81 101 ALA A CA 1
ATOM 785 C C . ALA A 1 101 ? -2.831 -6.995 -17.717 1.00 95.81 101 ALA A C 1
ATOM 787 O O . ALA A 1 101 ? -2.767 -7.967 -16.964 1.00 95.81 101 ALA A O 1
ATOM 788 N N . LYS A 1 102 ? -2.259 -7.001 -18.926 1.00 96.00 102 LYS A N 1
ATOM 789 C CA . LYS A 1 102 ? -1.542 -8.163 -19.474 1.00 96.00 102 LYS A CA 1
ATOM 790 C C . LYS A 1 102 ? -0.387 -8.606 -18.569 1.00 96.00 102 LYS A C 1
ATOM 792 O O . LYS A 1 102 ? -0.167 -9.801 -18.393 1.00 96.00 102 LYS A O 1
ATOM 797 N N . MET A 1 103 ? 0.336 -7.646 -17.993 1.00 97.19 103 MET A N 1
ATOM 798 C CA . MET A 1 103 ? 1.454 -7.885 -17.089 1.00 97.19 103 MET A CA 1
ATOM 799 C C . MET A 1 103 ? 1.121 -7.304 -15.719 1.00 97.19 103 MET A C 1
ATOM 801 O O . MET A 1 103 ? 1.063 -6.092 -15.561 1.00 97.19 103 MET A O 1
ATOM 805 N N . VAL A 1 104 ? 0.931 -8.157 -14.714 1.00 96.94 104 VAL A N 1
ATOM 806 C CA . VAL A 1 104 ? 0.619 -7.731 -13.339 1.00 96.94 104 VAL A CA 1
ATOM 807 C C . VAL A 1 104 ? 1.749 -8.145 -12.412 1.00 96.94 104 VAL A C 1
ATOM 809 O O . VAL A 1 104 ? 2.218 -9.286 -12.466 1.00 96.94 104 VAL A O 1
ATOM 812 N N . HIS A 1 105 ? 2.162 -7.245 -11.527 1.00 97.31 105 HIS A N 1
ATOM 813 C CA . HIS A 1 105 ? 3.188 -7.520 -10.534 1.00 97.31 105 HIS A CA 1
ATOM 814 C C . HIS A 1 105 ? 2.705 -8.601 -9.558 1.00 97.31 105 HIS A C 1
ATOM 816 O O . HIS A 1 105 ? 1.589 -8.538 -9.044 1.00 97.31 105 HIS A O 1
ATOM 822 N N . ASP A 1 106 ? 3.537 -9.609 -9.290 1.00 96.06 106 ASP A N 1
ATOM 823 C CA . ASP A 1 106 ? 3.157 -10.804 -8.519 1.00 96.06 106 ASP A CA 1
ATOM 824 C C . ASP A 1 106 ? 2.540 -10.494 -7.142 1.00 96.06 106 ASP A C 1
ATOM 826 O O . ASP A 1 106 ? 1.454 -11.003 -6.841 1.00 96.06 106 ASP A O 1
ATOM 830 N N . PRO A 1 107 ? 3.158 -9.629 -6.309 1.00 96.56 107 PRO A N 1
ATOM 831 C CA . PRO A 1 107 ? 2.574 -9.204 -5.040 1.00 96.56 107 PRO A CA 1
ATOM 832 C C . PRO A 1 107 ? 1.207 -8.539 -5.205 1.00 96.56 107 PRO A C 1
ATOM 834 O O . PRO A 1 107 ? 0.301 -8.821 -4.422 1.00 96.56 107 PRO A O 1
ATOM 837 N N . ALA A 1 108 ? 1.035 -7.703 -6.231 1.00 95.81 108 ALA A N 1
ATOM 838 C CA . ALA A 1 108 ? -0.217 -7.004 -6.492 1.00 95.81 108 ALA A CA 1
ATOM 839 C C . ALA A 1 108 ? -1.316 -7.990 -6.921 1.00 95.81 108 ALA A C 1
ATOM 841 O O . ALA A 1 108 ? -2.396 -8.010 -6.328 1.00 95.81 108 ALA A O 1
ATOM 842 N N . ARG A 1 109 ? -0.999 -8.899 -7.854 1.00 94.19 109 ARG A N 1
ATOM 843 C CA . ARG A 1 109 ? -1.902 -9.966 -8.314 1.00 94.19 109 ARG A CA 1
ATOM 844 C C . ARG A 1 109 ? -2.350 -10.884 -7.177 1.00 94.19 109 ARG A C 1
ATOM 846 O O . ARG A 1 109 ? -3.510 -11.275 -7.120 1.00 94.19 109 ARG A O 1
ATOM 853 N N . LYS A 1 110 ? -1.441 -11.205 -6.251 1.00 95.62 110 LYS A N 1
ATOM 854 C CA . LYS A 1 110 ? -1.711 -12.047 -5.072 1.00 95.62 110 LYS A CA 1
ATOM 855 C C . LYS A 1 110 ? -2.370 -11.288 -3.912 1.00 95.62 110 LYS A C 1
ATOM 857 O O . LYS A 1 110 ? -2.509 -11.854 -2.831 1.00 95.62 110 LYS A O 1
ATOM 862 N N . GLY A 1 111 ? -2.727 -10.014 -4.089 1.00 95.75 111 GLY A N 1
ATOM 863 C CA . GLY A 1 111 ? -3.340 -9.204 -3.035 1.00 95.75 111 GLY A CA 1
ATOM 864 C C . GLY A 1 111 ? -2.417 -8.885 -1.863 1.00 95.75 111 GLY A C 1
ATOM 865 O O . GLY A 1 111 ? -2.884 -8.471 -0.806 1.00 95.75 111 GLY A O 1
ATOM 866 N N . LYS A 1 112 ? -1.101 -9.041 -2.014 1.00 97.12 112 LYS A N 1
ATOM 867 C CA . LYS A 1 112 ? -0.110 -8.699 -0.987 1.00 97.12 112 LYS A CA 1
ATOM 868 C C . LYS A 1 112 ? 0.171 -7.193 -0.988 1.00 97.12 112 LYS A C 1
ATOM 870 O O . LYS A 1 112 ? 1.323 -6.774 -1.030 1.00 97.12 112 LYS A O 1
ATOM 875 N N . CYS A 1 113 ? -0.876 -6.370 -0.934 1.00 96.88 113 CYS A N 1
ATOM 876 C CA . CYS A 1 113 ? -0.778 -4.905 -0.937 1.00 96.88 113 CYS A CA 1
ATOM 877 C C . CYS A 1 113 ? 0.124 -4.413 0.206 1.00 96.88 113 CYS A C 1
ATOM 879 O O . CYS A 1 113 ? 0.960 -3.527 0.031 1.00 96.88 113 CYS A O 1
ATOM 881 N N . SER A 1 114 ? 0.019 -5.074 1.362 1.00 96.62 114 SER A N 1
ATOM 882 C CA . SER A 1 114 ? 0.826 -4.796 2.546 1.00 96.62 114 SER A CA 1
ATOM 883 C C . SER A 1 114 ? 2.272 -5.288 2.457 1.00 96.62 114 SER A C 1
ATOM 885 O O . SER A 1 114 ? 3.014 -5.150 3.425 1.00 96.62 114 SER A O 1
ATOM 887 N N . ALA A 1 115 ? 2.715 -5.871 1.337 1.00 97.19 115 ALA A N 1
ATOM 888 C CA . ALA A 1 115 ? 4.133 -6.151 1.120 1.00 97.19 115 ALA A CA 1
ATOM 889 C C . ALA A 1 115 ? 4.927 -4.842 0.996 1.00 97.19 115 ALA A C 1
ATOM 891 O O . ALA A 1 115 ? 5.990 -4.725 1.605 1.00 97.19 115 ALA A O 1
ATOM 892 N N . CYS A 1 116 ? 4.361 -3.854 0.293 1.00 97.88 116 CYS A N 1
ATOM 893 C CA . CYS A 1 116 ? 4.976 -2.551 0.031 1.00 97.88 116 CYS A CA 1
ATOM 894 C C . CYS A 1 116 ? 4.300 -1.411 0.804 1.00 97.88 116 CYS A C 1
ATOM 896 O O . CYS A 1 116 ? 5.000 -0.501 1.247 1.00 97.88 116 CYS A O 1
ATOM 898 N N . HIS A 1 117 ? 2.977 -1.479 0.999 1.00 97.94 117 HIS A N 1
ATOM 899 C CA . HIS A 1 117 ? 2.211 -0.439 1.685 1.00 97.94 117 HIS A CA 1
ATOM 900 C C . HIS A 1 117 ? 1.969 -0.751 3.169 1.00 97.94 117 HIS A C 1
ATOM 902 O O . HIS A 1 117 ? 1.940 -1.914 3.579 1.00 97.94 117 HIS A O 1
ATOM 908 N N . LEU A 1 118 ? 1.740 0.286 3.970 1.00 98.06 118 LEU A N 1
ATOM 909 C CA . LEU A 1 118 ? 1.310 0.201 5.363 1.00 98.06 118 LEU A CA 1
ATOM 910 C C . LEU A 1 118 ? -0.080 0.840 5.502 1.00 98.06 118 LEU A C 1
ATOM 912 O O . LEU A 1 118 ? -0.221 2.048 5.352 1.00 98.06 118 LEU A O 1
ATOM 916 N N . PRO A 1 119 ? -1.139 0.058 5.763 1.00 96.81 119 PRO A N 1
ATOM 917 C CA . PRO A 1 119 ? -2.520 0.527 5.617 1.00 96.81 119 PRO A CA 1
ATOM 918 C C . PRO A 1 119 ? -2.985 1.533 6.682 1.00 96.81 119 PRO A C 1
ATOM 920 O O . PRO A 1 119 ? -4.092 2.056 6.547 1.00 96.81 119 PRO A O 1
ATOM 923 N N . HIS A 1 120 ? -2.189 1.776 7.731 1.00 97.31 120 HIS A N 1
ATOM 924 C CA . HIS A 1 120 ? -2.523 2.706 8.814 1.00 97.31 120 HIS A CA 1
ATOM 925 C C . HIS A 1 120 ? -1.693 3.981 8.757 1.00 97.31 120 HIS A C 1
ATOM 927 O O . HIS A 1 120 ? -2.233 5.057 8.492 1.00 97.31 120 HIS A O 1
ATOM 933 N N . SER A 1 121 ? -0.387 3.843 8.972 1.00 97.75 121 SER A N 1
ATOM 934 C CA . SER A 1 121 ? 0.574 4.921 8.832 1.00 97.75 121 SER A CA 1
ATOM 935 C C . SER A 1 121 ? 1.855 4.427 8.176 1.00 97.75 121 SER A C 1
ATOM 937 O O . SER A 1 121 ? 2.084 3.224 8.107 1.00 97.75 121 SER A O 1
ATOM 939 N N . ALA A 1 122 ? 2.668 5.337 7.657 1.00 98.25 122 ALA A N 1
ATOM 940 C CA . ALA A 1 122 ? 3.906 5.002 6.971 1.00 98.25 122 ALA A CA 1
ATOM 941 C C . ALA A 1 122 ? 4.953 6.111 7.119 1.00 98.25 122 ALA A C 1
ATOM 943 O O . ALA A 1 122 ? 4.591 7.267 7.380 1.00 98.25 122 ALA A O 1
ATOM 944 N N . PRO A 1 123 ? 6.240 5.789 6.902 1.00 97.94 123 PRO A N 1
ATOM 945 C CA . PRO A 1 123 ? 7.283 6.804 6.845 1.00 97.94 123 PRO A CA 1
ATOM 946 C C . PRO A 1 123 ? 7.217 7.607 5.540 1.00 97.94 123 PRO A C 1
ATOM 948 O O . PRO A 1 123 ? 7.468 8.808 5.541 1.00 97.94 123 PRO A O 1
ATOM 951 N N . GLU A 1 124 ? 6.825 6.964 4.437 1.00 98.31 124 GLU A N 1
ATOM 952 C CA . GLU A 1 124 ? 6.856 7.551 3.099 1.00 98.31 124 GLU A CA 1
ATOM 953 C C . GLU A 1 124 ? 5.462 7.902 2.566 1.00 98.31 124 GLU A C 1
ATOM 955 O O . GLU A 1 124 ? 4.434 7.326 2.946 1.00 98.31 124 GLU A O 1
ATOM 960 N N . LYS A 1 125 ? 5.433 8.816 1.588 1.00 96.88 125 LYS A N 1
ATOM 961 C CA . LYS A 1 125 ? 4.223 9.120 0.806 1.00 96.88 125 LYS A CA 1
ATOM 962 C C . LYS A 1 125 ? 3.663 7.856 0.144 1.00 96.88 125 LYS A C 1
ATOM 964 O O . LYS A 1 125 ? 4.368 6.873 -0.075 1.00 96.88 125 LYS A O 1
ATOM 969 N N . ASN A 1 126 ? 2.372 7.890 -0.195 1.00 96.31 126 ASN A N 1
ATOM 970 C CA . ASN A 1 126 ? 1.633 6.736 -0.730 1.00 96.31 126 ASN A CA 1
ATOM 971 C C . ASN A 1 126 ? 1.671 5.508 0.194 1.00 96.31 126 ASN A C 1
ATOM 973 O O . ASN A 1 126 ? 1.498 4.377 -0.256 1.00 96.31 126 ASN A O 1
ATOM 977 N N . LEU A 1 127 ? 1.890 5.733 1.491 1.00 98.25 127 LEU A N 1
ATOM 978 C CA . L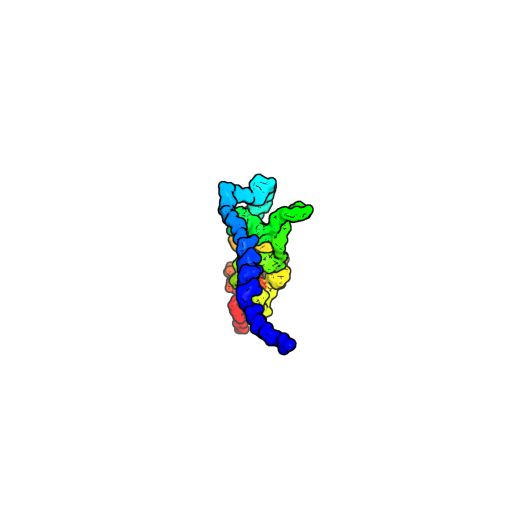EU A 1 127 ? 1.940 4.707 2.521 1.00 98.25 127 LEU A CA 1
ATOM 979 C C . LEU A 1 127 ? 3.033 3.652 2.315 1.00 98.25 127 LEU A C 1
ATOM 981 O O . LEU A 1 127 ? 2.835 2.493 2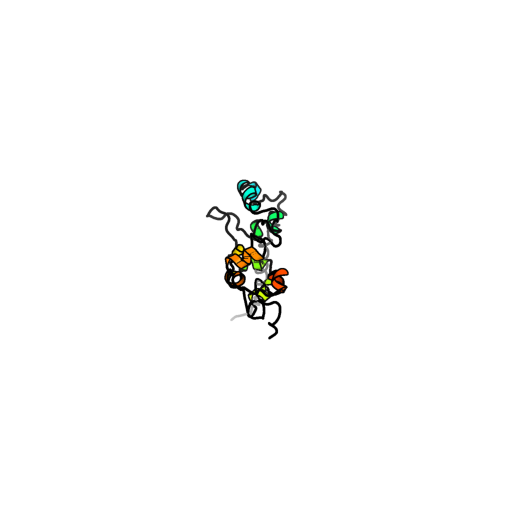.669 1.00 98.25 127 LEU A O 1
ATOM 985 N N . LEU A 1 128 ? 4.166 4.007 1.710 1.00 98.12 128 LEU A N 1
ATOM 986 C CA . LEU A 1 128 ? 5.236 3.046 1.438 1.00 98.12 128 LEU A CA 1
ATOM 987 C C . LEU A 1 128 ? 6.070 2.745 2.692 1.00 98.12 128 LEU A C 1
ATOM 989 O O . LEU A 1 128 ? 6.374 3.628 3.487 1.00 98.12 128 LEU A O 1
ATOM 993 N N . LYS A 1 129 ? 6.486 1.484 2.851 1.00 97.81 129 LYS A N 1
ATOM 994 C CA . LYS A 1 129 ? 7.327 1.029 3.980 1.00 97.81 129 LYS A CA 1
ATOM 995 C C . LYS A 1 129 ? 8.733 1.628 4.016 1.00 97.81 129 LYS A C 1
ATOM 997 O O . LYS A 1 129 ? 9.386 1.571 5.050 1.00 97.81 129 LYS A O 1
ATOM 1002 N N . ALA A 1 130 ? 9.235 2.059 2.867 1.00 97.50 130 ALA A N 1
ATOM 1003 C CA . ALA A 1 130 ? 10.565 2.618 2.668 1.00 97.50 130 ALA A CA 1
ATOM 1004 C C . ALA A 1 130 ? 10.589 3.326 1.300 1.00 97.50 130 ALA A C 1
ATOM 1006 O O . ALA A 1 130 ? 9.639 3.167 0.523 1.00 97.50 130 ALA A O 1
ATOM 1007 N N . PRO A 1 131 ? 11.657 4.069 0.970 1.00 97.06 131 PRO A N 1
ATOM 1008 C CA . PRO A 1 131 ? 11.807 4.649 -0.356 1.00 97.06 131 PRO A CA 1
ATOM 1009 C C . PRO A 1 131 ? 11.726 3.591 -1.467 1.00 97.06 131 PRO A C 1
ATOM 1011 O O . PRO A 1 131 ? 12.020 2.410 -1.264 1.00 97.06 131 PRO A O 1
ATOM 1014 N N . VAL A 1 132 ? 11.321 4.018 -2.663 1.00 95.56 132 VAL A N 1
ATOM 1015 C CA . VAL A 1 132 ? 11.017 3.135 -3.803 1.00 95.56 132 VAL A CA 1
ATOM 1016 C C . VAL A 1 132 ? 12.161 2.172 -4.126 1.00 95.56 132 VAL A C 1
ATOM 1018 O O . VAL A 1 132 ? 11.944 0.965 -4.196 1.00 95.56 132 VAL A O 1
ATOM 1021 N N . GLU A 1 133 ? 13.377 2.687 -4.307 1.00 94.06 133 GLU A N 1
ATOM 1022 C CA . GLU A 1 133 ? 14.529 1.876 -4.710 1.00 94.06 133 GLU A CA 1
ATOM 1023 C C . GLU A 1 133 ? 14.847 0.749 -3.709 1.00 94.06 133 GLU A C 1
ATOM 1025 O O . GLU A 1 133 ? 14.818 -0.419 -4.114 1.00 94.06 133 GLU A O 1
ATOM 1030 N N . PRO A 1 134 ? 15.061 1.017 -2.404 1.00 94.88 134 PRO A N 1
ATOM 1031 C CA . PRO A 1 134 ? 15.307 -0.054 -1.446 1.00 94.88 134 PRO A CA 1
ATOM 1032 C C . PRO A 1 134 ? 14.112 -1.003 -1.287 1.00 94.88 134 PRO A C 1
ATOM 1034 O O . PRO A 1 134 ? 14.324 -2.170 -0.962 1.00 94.88 134 PRO A O 1
ATOM 1037 N N . LEU A 1 135 ? 12.863 -0.578 -1.533 1.00 96.31 135 LEU A N 1
ATOM 1038 C CA . LEU A 1 135 ? 11.730 -1.515 -1.570 1.00 96.31 135 LEU A CA 1
ATOM 1039 C C . LEU A 1 135 ? 11.826 -2.492 -2.739 1.00 96.31 135 LEU A C 1
ATOM 1041 O O . LEU A 1 135 ? 11.651 -3.694 -2.535 1.00 96.31 135 LEU A O 1
ATOM 1045 N N . CYS A 1 136 ? 12.102 -1.996 -3.944 1.00 95.44 136 CYS A N 1
ATOM 1046 C CA . CYS A 1 136 ? 12.224 -2.831 -5.135 1.00 95.44 136 CYS A CA 1
ATOM 1047 C C . CYS A 1 136 ? 13.405 -3.806 -5.008 1.00 95.44 136 CYS A C 1
ATOM 1049 O O . CYS A 1 136 ? 13.262 -5.001 -5.281 1.00 95.44 136 CYS A O 1
ATOM 1051 N N . LEU A 1 137 ? 14.556 -3.324 -4.532 1.00 94.12 137 LEU A N 1
ATOM 1052 C CA . LEU A 1 137 ? 15.784 -4.117 -4.440 1.00 94.12 137 LEU A CA 1
ATOM 1053 C C . LEU A 1 137 ? 15.740 -5.222 -3.372 1.00 94.12 137 LEU A C 1
ATOM 1055 O O . LEU A 1 137 ? 16.517 -6.170 -3.472 1.00 94.12 137 LEU A O 1
ATOM 1059 N N . LYS A 1 138 ? 14.798 -5.179 -2.415 1.00 95.19 138 LYS A N 1
ATOM 1060 C CA . LYS A 1 138 ? 14.562 -6.294 -1.473 1.00 95.19 138 LYS A CA 1
ATOM 1061 C C . LYS A 1 138 ? 14.223 -7.605 -2.183 1.00 95.19 138 LYS A C 1
ATOM 1063 O O . LYS A 1 138 ? 14.596 -8.668 -1.700 1.00 95.19 138 LYS A O 1
ATOM 1068 N N . CYS A 1 139 ? 13.510 -7.535 -3.308 1.00 96.19 139 CYS A N 1
ATOM 1069 C CA . CYS A 1 139 ? 13.117 -8.712 -4.089 1.00 96.19 139 CYS A CA 1
ATOM 1070 C C . CYS A 1 139 ? 13.784 -8.768 -5.469 1.00 96.19 139 CYS A C 1
ATOM 1072 O O . CYS A 1 139 ? 13.906 -9.852 -6.034 1.00 96.19 139 CYS A O 1
ATOM 1074 N N . HIS A 1 140 ? 14.262 -7.636 -5.991 1.00 94.00 140 HIS A N 1
ATOM 1075 C CA . HIS A 1 140 ? 14.965 -7.545 -7.273 1.00 94.00 140 HIS A CA 1
ATOM 1076 C C . HIS A 1 140 ? 16.458 -7.185 -7.114 1.00 94.00 140 HIS A C 1
ATOM 1078 O O . HIS A 1 140 ? 16.935 -6.261 -7.775 1.00 94.00 140 HIS A O 1
ATOM 1084 N N . PRO A 1 141 ? 17.247 -7.904 -6.288 1.00 93.56 141 PRO A N 1
ATOM 1085 C CA . PRO A 1 141 ? 18.645 -7.546 -6.032 1.00 93.56 141 PRO A CA 1
ATOM 1086 C C . PRO A 1 141 ? 19.531 -7.711 -7.273 1.00 93.56 141 PRO A C 1
ATOM 1088 O O . PRO A 1 141 ? 20.564 -7.058 -7.388 1.00 93.56 141 PRO A O 1
ATOM 1091 N N . ALA A 1 142 ? 19.128 -8.568 -8.218 1.00 90.25 142 ALA A N 1
ATOM 1092 C CA . ALA A 1 142 ? 19.864 -8.823 -9.454 1.00 90.25 142 ALA A CA 1
ATOM 1093 C C . ALA A 1 142 ? 20.044 -7.558 -10.307 1.00 90.25 142 ALA A C 1
ATOM 1095 O O . ALA A 1 142 ? 21.087 -7.394 -10.930 1.00 90.25 142 ALA A O 1
ATOM 1096 N N . VAL A 1 143 ? 19.083 -6.628 -10.264 1.00 85.56 143 VAL A N 1
ATOM 1097 C CA . VAL A 1 143 ? 19.158 -5.349 -10.990 1.00 85.56 143 VAL A CA 1
ATOM 1098 C C . VAL A 1 143 ? 20.361 -4.517 -10.536 1.00 85.56 143 VAL A C 1
ATOM 1100 O O . VAL A 1 143 ? 20.939 -3.770 -11.321 1.00 85.56 143 VAL A O 1
ATOM 1103 N N . ASN A 1 144 ? 20.799 -4.679 -9.285 1.00 81.94 144 ASN A N 1
ATOM 1104 C CA . ASN A 1 144 ? 21.940 -3.939 -8.763 1.00 81.94 144 ASN A CA 1
ATOM 1105 C C . ASN A 1 144 ? 23.299 -4.574 -9.112 1.00 81.94 144 ASN A C 1
ATOM 1107 O O . ASN A 1 144 ? 24.327 -3.945 -8.871 1.00 81.94 144 ASN A O 1
ATOM 1111 N N . LYS A 1 145 ? 23.308 -5.793 -9.673 1.00 84.31 145 LYS A N 1
ATOM 1112 C CA . LYS A 1 145 ? 24.525 -6.571 -9.974 1.00 84.31 145 LYS A CA 1
ATOM 1113 C C . LYS A 1 145 ? 25.111 -6.300 -11.363 1.00 84.31 145 LYS A C 1
ATOM 1115 O O . LYS A 1 145 ? 26.202 -6.774 -11.654 1.00 84.31 145 LYS A O 1
ATOM 1120 N N . PHE A 1 146 ? 24.410 -5.561 -12.220 1.00 83.62 146 PHE A N 1
ATOM 1121 C CA . PHE A 1 146 ? 24.936 -5.182 -13.530 1.00 83.62 146 PHE A CA 1
ATOM 1122 C C . PHE A 1 146 ? 26.029 -4.116 -13.383 1.00 83.62 146 PHE A C 1
ATOM 1124 O O . PHE A 1 146 ? 25.815 -3.098 -12.719 1.00 83.62 146 PHE A O 1
ATOM 1131 N N . ALA A 1 147 ? 27.186 -4.350 -14.014 1.00 83.25 147 ALA A N 1
ATOM 1132 C CA . ALA A 1 147 ? 28.324 -3.426 -14.000 1.00 83.25 147 ALA A CA 1
ATOM 1133 C C . ALA A 1 147 ? 27.990 -2.098 -14.695 1.00 83.25 147 ALA A C 1
ATOM 1135 O O . ALA A 1 147 ? 28.340 -1.026 -14.207 1.00 83.25 147 ALA A O 1
ATOM 1136 N N . VAL A 1 148 ? 27.251 -2.174 -15.804 1.00 85.31 148 VAL A N 1
ATOM 1137 C CA . VAL A 1 148 ? 26.722 -1.013 -16.517 1.00 85.31 148 VAL A CA 1
ATOM 1138 C C . VAL A 1 148 ? 25.218 -0.960 -16.295 1.00 85.31 148 VAL A C 1
ATOM 1140 O O . VAL A 1 148 ? 24.487 -1.884 -16.647 1.00 85.31 148 VAL A O 1
ATOM 1143 N N . LYS A 1 149 ? 24.762 0.132 -15.685 1.00 83.62 149 LYS A N 1
ATOM 1144 C CA . LYS A 1 149 ? 23.347 0.415 -15.439 1.00 83.62 149 LYS A CA 1
ATOM 1145 C C . LYS A 1 149 ? 22.868 1.459 -16.430 1.00 83.62 149 LYS A C 1
ATOM 1147 O O . LYS A 1 149 ? 23.610 2.377 -16.777 1.00 83.62 149 LYS A O 1
ATOM 1152 N N . HIS A 1 150 ? 21.616 1.340 -16.854 1.00 83.12 150 HIS A N 1
ATOM 1153 C CA . HIS A 1 150 ? 21.015 2.339 -17.726 1.00 83.12 150 HIS A CA 1
ATOM 1154 C C . HIS A 1 150 ? 21.035 3.715 -17.024 1.00 83.12 150 HIS A C 1
ATOM 1156 O O . HIS A 1 150 ? 20.579 3.793 -15.881 1.00 83.12 150 HIS A O 1
ATOM 1162 N N . PRO A 1 151 ? 21.505 4.811 -17.659 1.00 85.62 151 PRO A N 1
ATOM 1163 C CA . PRO A 1 151 ? 21.615 6.122 -17.006 1.00 85.62 151 PRO A CA 1
ATOM 1164 C C . PRO A 1 151 ? 20.306 6.615 -16.375 1.00 85.62 151 PRO A C 1
ATOM 1166 O O . PRO A 1 151 ? 20.316 7.128 -15.258 1.00 85.62 151 PRO A O 1
ATOM 1169 N N . ALA A 1 152 ? 19.173 6.357 -17.041 1.00 84.44 152 ALA A N 1
ATOM 1170 C CA . ALA A 1 152 ? 17.828 6.666 -16.538 1.00 84.44 152 ALA A CA 1
ATOM 1171 C C . ALA A 1 152 ? 17.473 5.986 -15.199 1.00 84.44 152 ALA A C 1
ATOM 1173 O O . ALA A 1 152 ? 16.504 6.376 -14.559 1.00 84.44 152 ALA A O 1
ATOM 1174 N N . MET A 1 153 ? 18.245 5.001 -14.723 1.00 85.38 153 MET A N 1
ATOM 1175 C CA . MET A 1 153 ? 18.055 4.453 -13.375 1.00 85.38 153 MET A CA 1
ATOM 1176 C C . MET A 1 153 ? 18.284 5.500 -12.280 1.00 85.38 153 MET A C 1
ATOM 1178 O O . MET A 1 153 ? 17.690 5.380 -11.212 1.00 85.38 153 MET A O 1
ATOM 1182 N N . LYS A 1 154 ? 19.066 6.556 -12.553 1.00 86.25 154 LYS A N 1
ATOM 1183 C CA . LYS A 1 154 ? 19.223 7.707 -11.646 1.00 86.25 154 LYS A CA 1
ATOM 1184 C C . LYS A 1 154 ? 17.918 8.488 -11.441 1.00 86.25 154 LYS A C 1
ATOM 1186 O O . LYS A 1 154 ? 17.777 9.169 -10.435 1.00 86.25 154 LYS A O 1
ATOM 1191 N N . GLU A 1 155 ? 16.960 8.369 -12.363 1.00 89.62 155 GLU A N 1
ATOM 1192 C CA . GLU A 1 155 ? 15.620 8.968 -12.250 1.00 89.62 155 GLU A CA 1
ATOM 1193 C C . GLU A 1 155 ? 14.657 8.099 -11.413 1.00 89.62 155 GLU A C 1
ATOM 1195 O O . GLU A 1 155 ? 13.515 8.486 -11.162 1.00 89.62 155 GLU A O 1
ATOM 1200 N N . GLY A 1 156 ? 15.109 6.922 -10.964 1.00 91.12 156 GLY A N 1
ATOM 1201 C CA . GLY A 1 156 ? 14.355 5.999 -10.123 1.00 91.12 156 GLY A CA 1
ATOM 1202 C C . GLY A 1 156 ? 13.527 4.968 -10.897 1.00 91.12 156 GLY A C 1
ATOM 1203 O O . GLY A 1 156 ? 13.174 5.125 -12.065 1.00 91.12 156 GLY A O 1
ATOM 1204 N N . CYS A 1 157 ? 13.172 3.875 -10.216 1.00 93.06 157 CYS A N 1
ATOM 1205 C CA . CYS A 1 157 ? 12.523 2.707 -10.828 1.00 93.06 157 CYS A CA 1
ATOM 1206 C C . CYS A 1 157 ? 11.175 3.043 -11.496 1.00 93.06 157 CYS A C 1
ATOM 1208 O O . CYS A 1 157 ? 10.845 2.530 -12.566 1.00 93.06 157 CYS A O 1
ATOM 1210 N N . LEU A 1 158 ? 10.397 3.940 -10.882 1.00 94.19 158 LEU A N 1
ATOM 1211 C CA . LEU A 1 158 ? 9.064 4.331 -11.356 1.00 94.19 158 LEU A CA 1
ATOM 1212 C C . LEU A 1 158 ? 9.101 5.279 -12.557 1.00 94.19 158 LEU A C 1
ATOM 1214 O O . LEU A 1 158 ? 8.049 5.648 -13.084 1.00 94.19 158 LEU A O 1
ATOM 1218 N N . ARG A 1 159 ? 10.288 5.674 -13.027 1.00 93.00 159 ARG A N 1
ATOM 1219 C CA . ARG A 1 159 ? 10.412 6.422 -14.277 1.00 93.00 159 ARG A CA 1
ATOM 1220 C C . ARG A 1 159 ? 9.911 5.610 -15.471 1.00 93.00 159 ARG A C 1
ATOM 1222 O O . ARG A 1 159 ? 9.299 6.178 -16.380 1.00 93.00 159 ARG A O 1
ATOM 1229 N N . CYS A 1 160 ? 10.145 4.299 -15.424 1.00 93.38 160 CYS A N 1
ATOM 1230 C CA . CYS A 1 160 ? 9.838 3.357 -16.495 1.00 93.38 160 CYS A CA 1
ATOM 1231 C C . CYS A 1 160 ? 8.861 2.255 -16.075 1.00 93.38 160 CYS A C 1
ATOM 1233 O O . CYS A 1 160 ? 8.163 1.749 -16.948 1.00 93.38 160 CYS A O 1
ATOM 1235 N N . HIS A 1 161 ? 8.788 1.891 -1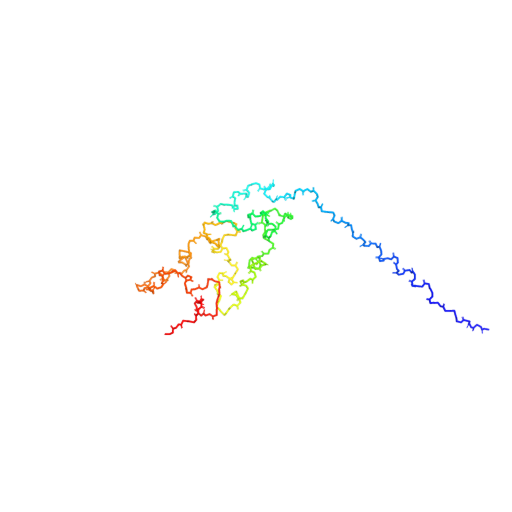4.790 1.00 94.69 161 HIS A N 1
ATOM 1236 C CA . HIS A 1 161 ? 7.922 0.809 -14.310 1.00 94.69 161 HIS A CA 1
ATOM 1237 C C . HIS A 1 161 ? 6.602 1.313 -13.708 1.00 94.69 161 HIS A C 1
ATOM 1239 O O . HIS A 1 161 ? 6.585 2.309 -12.984 1.00 94.69 161 HIS A O 1
ATOM 1245 N N . GLU A 1 162 ? 5.523 0.570 -13.955 1.00 95.88 162 GLU A N 1
ATOM 1246 C CA . GLU A 1 162 ? 4.276 0.607 -13.190 1.00 95.88 162 GLU A CA 1
ATOM 1247 C C . GLU A 1 162 ? 4.315 -0.512 -12.134 1.00 95.88 162 GLU A C 1
ATOM 1249 O O . GLU A 1 162 ? 4.435 -1.683 -12.478 1.00 95.88 162 GLU A O 1
ATOM 1254 N N . PRO A 1 163 ? 4.249 -0.220 -10.828 1.00 95.69 163 PRO A N 1
ATOM 1255 C CA . PRO A 1 163 ? 4.549 -1.208 -9.787 1.00 95.69 163 PRO A CA 1
ATOM 1256 C C . PRO A 1 163 ? 3.427 -2.235 -9.555 1.00 95.69 163 PRO A C 1
ATOM 1258 O O . PRO A 1 163 ? 3.639 -3.230 -8.855 1.00 95.69 163 PRO A O 1
ATOM 1261 N N . HIS A 1 164 ? 2.233 -2.003 -10.109 1.00 96.75 164 HIS A N 1
ATOM 1262 C CA . HIS A 1 164 ? 1.072 -2.884 -9.952 1.00 96.75 164 HIS A CA 1
ATOM 1263 C C . HIS A 1 164 ? 0.782 -3.699 -11.206 1.00 96.75 164 HIS A C 1
ATOM 1265 O O . HIS A 1 164 ? 0.619 -4.916 -11.110 1.00 96.75 164 HIS A O 1
ATOM 1271 N N . GLY A 1 165 ? 0.743 -3.058 -12.372 1.00 96.62 165 GLY A N 1
ATOM 1272 C CA . GLY A 1 165 ? 0.494 -3.733 -13.637 1.00 96.62 165 GLY A CA 1
ATOM 1273 C C . GLY A 1 165 ? 0.507 -2.784 -14.830 1.00 96.62 165 GLY A C 1
ATOM 1274 O O . GLY A 1 165 ? 0.268 -1.589 -14.688 1.00 96.62 165 GLY A O 1
ATOM 1275 N N . SER A 1 166 ? 0.798 -3.323 -16.012 1.00 96.56 166 SER A N 1
ATOM 1276 C CA . SER A 1 166 ? 0.769 -2.598 -17.280 1.00 96.56 166 SER A CA 1
ATOM 1277 C C . SER A 1 166 ? 0.527 -3.541 -18.463 1.00 96.56 166 SER A C 1
ATOM 1279 O O . SER A 1 166 ? 0.463 -4.766 -18.324 1.00 96.56 166 SER A O 1
ATOM 1281 N N . ALA A 1 167 ? 0.374 -2.974 -19.659 1.00 95.81 167 ALA A N 1
ATOM 1282 C CA . ALA A 1 167 ? 0.233 -3.755 -20.886 1.00 95.81 167 ALA A CA 1
ATOM 1283 C C . ALA A 1 167 ? 1.555 -4.400 -21.355 1.00 95.81 167 ALA A C 1
ATOM 1285 O O . ALA A 1 167 ? 1.532 -5.313 -22.182 1.00 95.81 167 ALA A O 1
ATOM 1286 N N . TYR A 1 168 ? 2.699 -3.950 -20.833 1.00 95.88 168 TYR A N 1
ATOM 1287 C CA . TYR A 1 168 ? 4.015 -4.197 -21.420 1.00 95.88 168 TYR A CA 1
ATOM 1288 C C . TYR A 1 168 ? 4.880 -5.104 -20.543 1.00 95.88 168 TYR A C 1
ATOM 1290 O O . TYR A 1 168 ? 4.835 -5.052 -19.311 1.00 95.88 168 TYR A O 1
ATOM 1298 N N . LYS A 1 169 ? 5.701 -5.950 -21.181 1.00 94.19 169 LYS A N 1
ATOM 1299 C CA . LYS A 1 169 ? 6.628 -6.868 -20.495 1.00 94.19 169 LYS A CA 1
ATOM 1300 C C . LYS A 1 169 ? 7.534 -6.092 -19.534 1.00 94.19 169 LYS A C 1
ATOM 1302 O O . LYS A 1 169 ? 7.967 -4.991 -19.840 1.00 94.19 169 LYS A O 1
ATOM 1307 N N . GLY A 1 170 ? 7.804 -6.666 -18.361 1.00 92.38 170 GLY A N 1
ATOM 1308 C CA . GLY A 1 170 ? 8.557 -5.973 -17.308 1.00 92.38 170 GLY A CA 1
ATOM 1309 C C . GLY A 1 170 ? 7.754 -4.881 -16.597 1.00 92.38 170 GLY A C 1
ATOM 1310 O O . GLY A 1 170 ? 8.324 -4.111 -15.834 1.00 92.38 170 GLY A O 1
ATOM 1311 N N . ILE A 1 171 ? 6.437 -4.834 -16.820 1.00 95.31 171 ILE A N 1
ATOM 1312 C CA . ILE A 1 171 ? 5.523 -3.861 -16.222 1.00 95.31 171 ILE A CA 1
ATOM 1313 C C . ILE A 1 171 ? 5.945 -2.426 -16.547 1.00 95.31 171 ILE A C 1
ATOM 1315 O O . ILE A 1 171 ? 5.990 -1.549 -15.692 1.00 95.31 171 ILE A O 1
ATOM 1319 N N . LEU A 1 172 ? 6.340 -2.201 -17.797 1.00 94.88 172 LEU A N 1
ATOM 1320 C CA . LEU A 1 172 ? 6.794 -0.896 -18.260 1.00 94.88 172 LEU A CA 1
ATOM 1321 C C . LEU A 1 172 ? 5.610 0.038 -18.525 1.00 94.88 172 LEU A C 1
ATOM 1323 O O . LEU A 1 172 ? 4.504 -0.425 -18.790 1.00 94.88 172 LEU A O 1
ATOM 1327 N N . LYS A 1 173 ? 5.846 1.350 -18.500 1.00 94.12 173 LYS A N 1
ATOM 1328 C CA . LYS A 1 173 ? 4.854 2.385 -18.850 1.00 94.12 173 LYS A CA 1
ATOM 1329 C C . LYS A 1 173 ? 4.527 2.431 -20.342 1.00 94.12 173 LYS A C 1
ATOM 1331 O O . LYS A 1 173 ? 3.441 2.844 -20.730 1.00 94.12 173 LYS A O 1
ATOM 1336 N N . LYS A 1 174 ? 5.480 2.012 -21.170 1.00 92.44 174 LYS A N 1
ATOM 1337 C CA . LYS A 1 174 ? 5.386 1.920 -22.627 1.00 92.44 174 LYS A CA 1
ATOM 1338 C C . LYS A 1 174 ? 6.145 0.692 -23.111 1.00 92.44 174 LYS A C 1
ATOM 1340 O O . LYS A 1 174 ? 6.908 0.100 -22.346 1.00 92.44 174 LYS A O 1
ATOM 1345 N N . GLU A 1 175 ? 5.946 0.326 -24.367 1.00 89.38 175 GLU A N 1
ATOM 1346 C CA . GLU A 1 175 ? 6.719 -0.738 -24.995 1.00 89.38 175 GLU A CA 1
ATOM 1347 C C . GLU A 1 175 ? 8.219 -0.417 -24.949 1.00 89.38 175 GLU A C 1
ATOM 1349 O O . GLU A 1 175 ? 8.628 0.742 -25.073 1.00 89.38 175 GLU A O 1
ATOM 1354 N N . ALA A 1 176 ? 9.034 -1.445 -24.707 1.00 78.06 176 ALA A N 1
ATOM 1355 C CA . ALA A 1 176 ? 10.478 -1.299 -24.762 1.00 78.06 176 ALA A CA 1
ATOM 1356 C C . ALA A 1 176 ? 10.864 -1.038 -26.220 1.00 78.06 176 ALA A C 1
ATOM 1358 O O . ALA A 1 176 ? 10.599 -1.871 -27.083 1.00 78.06 176 ALA A O 1
ATOM 1359 N N . SER A 1 177 ? 11.449 0.125 -26.491 1.00 68.31 177 SER A N 1
ATOM 1360 C CA . SER A 1 177 ? 12.051 0.399 -27.792 1.00 68.31 177 SER A CA 1
ATOM 1361 C C . SER A 1 177 ? 13.213 -0.578 -27.985 1.00 68.31 177 SER A C 1
ATOM 1363 O O . SER A 1 177 ? 14.055 -0.687 -27.091 1.00 68.31 177 SER A O 1
ATOM 1365 N N . ALA A 1 178 ? 13.174 -1.330 -29.086 1.00 52.97 178 ALA A N 1
ATOM 1366 C CA . ALA A 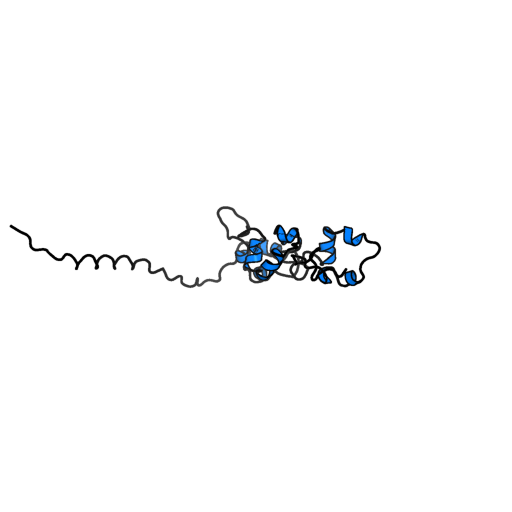1 178 ? 14.252 -2.221 -29.502 1.00 52.97 178 ALA A CA 1
ATOM 1367 C C . ALA A 1 178 ? 15.513 -1.429 -29.866 1.00 52.97 178 ALA A C 1
ATOM 1369 O O . ALA A 1 178 ? 15.359 -0.282 -30.351 1.00 52.97 178 ALA A O 1
#

Secondary structure (DSSP, 8-state):
---------SSSSSSSSTTSSS----------S----HHHH-THHHHHHHTT-SEE-HHHHTT-GGGTBPPP-SS-S--BSS-TTHHHHTT-GGGHHHHTSSEE-HHHHTT-GGGTB-SSEESSGGGBSS-HHHHHHTT-GGGGG-SS--GGGGG-GGGTB-SSEESBGGGBSSPPP-

Sequence (178 aa):
MNRKKVKWHGLFWLLLISFLLSCAGAPEGPATGPRKTCLDCHPEYQKLVRKDGPVLHEPVREGNCKGCHRPHGLIGGAFLKVKPPVLCLSCHRKMIPELKAKMVHDPARKGKCSACHLPHSAPEKNLLKAPVEPLCLKCHPAVNKFAVKHPAMKEGCLRCHEPHGSAYKGILKKEASA

pLDDT: mean 84.62, std 16.83, range [41.97, 98.31]

Radius of gyration: 29.1 Å; chains: 1; bounding box: 115×38×54 Å

Foldseek 3Di:
DDDDDDDPDDPPVVVVPVPVPPPPDDPPDPPPDDDDAPCNVVVVCVCVLCVAADAFDPCLVVSVLVLFFDDDDPDDDTHGPDAPPVSVCVPVVVCVVFLVAPFFAPCLVVRVPVLAADNRAHHDPPRGPDDQVVSVCVPVVVLVVDPDHDPCCVVPDVVFADNGGDNEPVRGPDHDDD